Protein AF-E0MP09-F1 (afdb_monomer)

Mean predicted aligned error: 11.86 Å

Sequence (80 aa):
MIRTLALASITVLALTTAAAAGSTTLKKGGKSVSLWCNNSGCYTAEKLSFFKKGPQKRIGPGGAANFRAQKTKMKKAGWK

Radius of gyration: 19.47 Å; Cα contacts (8 Å, |Δi|>4): 128; chains: 1; bounding box: 68×24×36 Å

Foldseek 3Di:
DDPDDDDDDPPPPPPPPFDFLDWDWWDDPNKIKIWGFDQAAIWIWIDPDPPDIHDIDGPGHGTNVVSVVVVVVVVVVVID

Secondary structure (DSSP, 8-state):
------------------S---EEEEEETTEEEEEEE-SS-EEEEEE-SSS-EEEEEEEE--SHHHHHHHHHHHHHTT--

Solvent-accessible surface area (backbone atoms only — not comparable to full-atom values): 4775 Å² total; per-residue (Å²): 137,87,81,78,88,77,81,87,72,89,72,80,74,75,83,76,71,85,71,73,14,57,74,47,73,32,34,43,96,93,44,36,32,39,38,37,22,36,83,87,26,20,32,39,24,41,45,78,46,99,88,40,70,47,74,76,41,78,75,48,64,30,30,47,70,44,35,52,52,50,52,49,51,41,39,75,74,60,32,84

Structure (mmCIF, N/CA/C/O backbone):
data_AF-E0MP09-F1
#
_entry.id   AF-E0MP09-F1
#
loop_
_atom_site.group_PDB
_atom_site.id
_atom_site.type_symbol
_atom_site.label_atom_id
_atom_site.label_alt_id
_atom_site.label_comp_id
_atom_site.label_asym_id
_atom_site.label_entity_id
_atom_site.label_seq_id
_atom_site.pdbx_PDB_ins_code
_atom_site.Cartn_x
_atom_site.Cartn_y
_atom_site.Cartn_z
_atom_site.occupancy
_atom_site.B_iso_or_equiv
_atom_site.auth_seq_id
_atom_site.auth_comp_id
_atom_site.auth_asym_id
_atom_site.auth_atom_id
_atom_site.pdbx_PDB_model_num
ATOM 1 N N . MET A 1 1 ? 52.147 -1.478 -23.426 1.00 38.62 1 MET A N 1
ATOM 2 C CA . MET A 1 1 ? 51.911 -0.482 -22.356 1.00 38.62 1 MET A CA 1
ATOM 3 C C . MET A 1 1 ? 50.418 -0.448 -22.061 1.00 38.62 1 MET A C 1
ATOM 5 O O . MET A 1 1 ? 49.672 0.179 -22.800 1.00 38.62 1 MET A O 1
ATOM 9 N N . ILE A 1 2 ? 49.966 -1.209 -21.064 1.00 43.50 2 ILE A N 1
ATOM 10 C CA . ILE A 1 2 ? 48.542 -1.342 -20.726 1.00 43.50 2 ILE A CA 1
ATOM 11 C C . ILE A 1 2 ? 48.228 -0.263 -19.688 1.00 43.50 2 ILE A C 1
ATOM 13 O O . ILE A 1 2 ? 48.671 -0.347 -18.546 1.00 43.50 2 ILE A O 1
ATOM 17 N N . ARG A 1 3 ? 47.542 0.799 -20.121 1.00 44.47 3 ARG A N 1
ATOM 18 C CA . ARG A 1 3 ? 47.093 1.891 -19.254 1.00 44.47 3 ARG A CA 1
ATOM 19 C C . ARG A 1 3 ? 45.869 1.428 -18.468 1.00 44.47 3 ARG A C 1
ATOM 21 O O . ARG A 1 3 ? 44.780 1.301 -19.011 1.00 44.47 3 ARG A O 1
ATOM 28 N N . THR A 1 4 ? 46.137 1.131 -17.206 1.00 50.53 4 THR A N 1
ATOM 29 C CA . THR A 1 4 ? 45.277 1.176 -16.021 1.00 50.53 4 THR A CA 1
ATOM 30 C C . THR A 1 4 ? 43.816 1.564 -16.291 1.00 50.53 4 THR A C 1
ATOM 32 O O . THR A 1 4 ? 43.472 2.738 -16.425 1.00 50.53 4 THR A O 1
ATOM 35 N N . LEU A 1 5 ? 42.951 0.549 -16.327 1.00 52.78 5 LEU A N 1
ATOM 36 C CA . LEU A 1 5 ? 41.504 0.681 -16.187 1.00 52.78 5 LEU A CA 1
ATOM 37 C C . LEU A 1 5 ? 41.177 1.140 -14.761 1.00 52.78 5 LEU A C 1
ATOM 39 O O . LEU A 1 5 ? 41.348 0.376 -13.815 1.00 52.78 5 LEU A O 1
ATOM 43 N N . ALA A 1 6 ? 40.678 2.362 -14.602 1.00 52.31 6 ALA A N 1
ATOM 44 C CA . ALA A 1 6 ? 40.055 2.809 -13.358 1.00 52.31 6 ALA A CA 1
ATOM 45 C C . ALA A 1 6 ? 38.966 3.849 -13.655 1.00 52.31 6 ALA A C 1
ATOM 47 O O . ALA A 1 6 ? 39.066 5.011 -13.276 1.00 52.31 6 ALA A O 1
ATOM 48 N N . LEU A 1 7 ? 37.912 3.429 -14.357 1.00 51.62 7 LEU A N 1
ATOM 49 C CA . LEU A 1 7 ? 36.652 4.167 -14.371 1.00 51.62 7 LEU A CA 1
ATOM 50 C C . LEU A 1 7 ? 35.733 3.544 -13.329 1.00 51.62 7 LEU A C 1
ATOM 52 O O . LEU A 1 7 ? 35.025 2.568 -13.565 1.00 51.62 7 LEU A O 1
ATOM 56 N N . ALA A 1 8 ? 35.801 4.146 -12.145 1.00 55.69 8 ALA A N 1
ATOM 57 C CA . ALA A 1 8 ? 34.768 4.080 -11.138 1.00 55.69 8 ALA A CA 1
ATOM 58 C C . ALA A 1 8 ? 33.421 4.419 -11.789 1.00 55.69 8 ALA A C 1
ATOM 60 O O . ALA A 1 8 ? 33.194 5.526 -12.272 1.00 55.69 8 ALA A O 1
ATOM 61 N N . SER A 1 9 ? 32.517 3.455 -11.828 1.00 54.78 9 SER A N 1
ATOM 62 C CA . SER A 1 9 ? 31.115 3.692 -12.141 1.00 54.78 9 SER A CA 1
ATOM 63 C C . SER A 1 9 ? 30.316 2.751 -11.268 1.00 54.78 9 SER A C 1
ATOM 65 O O . SER A 1 9 ? 29.978 1.635 -11.650 1.00 54.78 9 SER A O 1
ATOM 67 N N . ILE A 1 10 ? 30.082 3.222 -10.043 1.00 59.16 10 ILE A N 1
ATOM 68 C CA . ILE A 1 10 ? 29.114 2.681 -9.097 1.00 59.16 10 ILE A CA 1
ATOM 69 C C . ILE A 1 10 ? 27.759 2.715 -9.805 1.00 59.16 10 ILE A C 1
ATOM 71 O O . ILE A 1 10 ? 27.023 3.697 -9.748 1.00 59.16 10 ILE A O 1
ATOM 75 N N . THR A 1 11 ? 27.435 1.650 -10.527 1.00 57.78 11 THR A N 1
ATOM 76 C CA . THR A 1 11 ? 26.080 1.428 -11.009 1.00 57.78 11 THR A CA 1
ATOM 77 C C . THR A 1 11 ? 25.358 0.740 -9.866 1.00 57.78 11 THR A C 1
ATOM 79 O O . THR A 1 11 ? 25.421 -0.475 -9.699 1.00 57.78 11 THR A O 1
ATOM 82 N N . VAL A 1 12 ? 24.708 1.552 -9.026 1.00 54.91 12 VAL A N 1
ATOM 83 C CA . VAL A 1 12 ? 23.651 1.090 -8.125 1.00 54.91 12 VAL A CA 1
ATOM 84 C C . VAL A 1 12 ? 22.563 0.516 -9.024 1.00 54.91 12 VAL A C 1
ATOM 86 O O . VAL A 1 12 ? 21.671 1.229 -9.485 1.00 54.91 12 VAL A O 1
ATOM 89 N N . LEU A 1 13 ? 22.681 -0.770 -9.347 1.00 46.06 13 LEU A N 1
ATOM 90 C CA . LEU A 1 13 ? 21.653 -1.488 -10.069 1.00 46.06 13 LEU A CA 1
ATOM 91 C C . LEU A 1 13 ? 20.478 -1.607 -9.104 1.00 46.06 13 LEU A C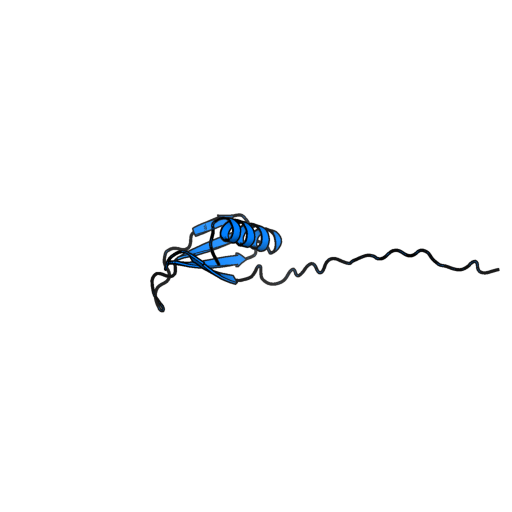 1
ATOM 93 O O . LEU A 1 13 ? 20.4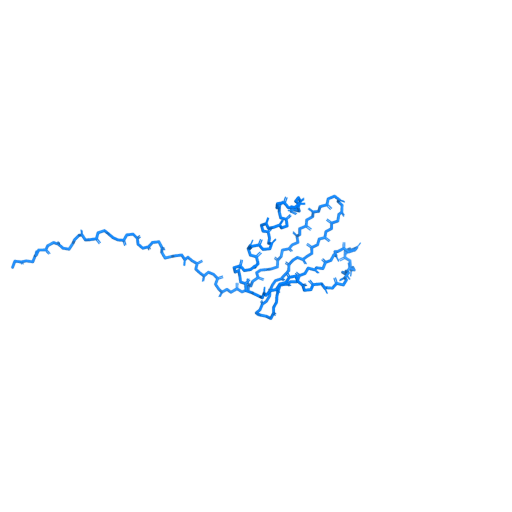61 -2.428 -8.187 1.00 46.06 13 LEU A O 1
ATOM 97 N N . ALA A 1 14 ? 19.535 -0.683 -9.272 1.00 50.56 14 ALA A N 1
ATOM 98 C CA . ALA A 1 14 ? 18.258 -0.679 -8.602 1.00 50.56 14 ALA A CA 1
ATOM 99 C C . ALA A 1 14 ? 17.681 -2.095 -8.666 1.00 50.56 14 ALA A C 1
ATOM 101 O O . ALA A 1 14 ? 17.379 -2.594 -9.751 1.00 50.56 14 ALA A O 1
ATOM 102 N N . LEU A 1 15 ? 17.536 -2.729 -7.497 1.00 43.59 15 LEU A N 1
ATOM 103 C CA . LEU A 1 15 ? 16.787 -3.968 -7.334 1.00 43.59 15 LEU A CA 1
ATOM 104 C C . LEU A 1 15 ? 15.345 -3.709 -7.790 1.00 43.59 15 LEU A C 1
ATOM 106 O O . LEU A 1 15 ? 14.459 -3.339 -7.009 1.00 43.59 15 LEU A O 1
ATOM 110 N N . THR A 1 16 ? 15.110 -3.898 -9.083 1.00 47.25 16 THR A N 1
ATOM 111 C CA . THR A 1 16 ? 13.792 -4.002 -9.686 1.00 47.25 16 THR A CA 1
ATOM 112 C C . THR A 1 16 ? 13.243 -5.360 -9.283 1.00 47.25 16 THR A C 1
ATOM 114 O O . THR A 1 16 ? 13.269 -6.341 -10.013 1.00 47.25 16 THR A O 1
ATOM 117 N N . THR A 1 17 ? 12.748 -5.418 -8.048 1.00 45.94 17 THR A N 1
ATOM 118 C CA . THR A 1 17 ? 11.921 -6.515 -7.544 1.00 45.94 17 THR A CA 1
ATOM 119 C C . THR A 1 17 ? 10.579 -6.488 -8.275 1.00 45.94 17 THR A C 1
ATOM 121 O O . THR A 1 17 ? 9.559 -6.018 -7.772 1.00 45.94 17 THR A O 1
ATOM 124 N N . ALA A 1 18 ? 10.607 -6.958 -9.518 1.00 48.81 18 ALA A N 1
ATOM 125 C CA . ALA A 1 18 ? 9.452 -7.360 -10.290 1.00 48.81 18 ALA A CA 1
ATOM 126 C C . ALA A 1 18 ? 9.089 -8.794 -9.890 1.00 48.81 18 ALA A C 1
ATOM 128 O O . ALA A 1 18 ? 9.448 -9.736 -10.577 1.00 48.81 18 ALA A O 1
ATOM 129 N N . ALA A 1 19 ? 8.409 -8.980 -8.759 1.00 47.50 19 ALA A N 1
ATOM 130 C CA . ALA A 1 19 ? 7.731 -10.242 -8.458 1.00 47.50 19 ALA A CA 1
ATOM 131 C C . ALA A 1 19 ? 6.751 -10.023 -7.301 1.00 47.50 19 ALA A C 1
ATOM 133 O O . ALA A 1 19 ? 7.162 -9.669 -6.202 1.00 47.50 19 ALA A O 1
ATOM 134 N N . ALA A 1 20 ? 5.456 -10.193 -7.585 1.00 45.62 20 ALA A N 1
ATOM 135 C CA . ALA A 1 20 ? 4.305 -9.866 -6.738 1.00 45.62 20 ALA A CA 1
ATOM 136 C C . ALA A 1 20 ? 4.239 -8.382 -6.322 1.00 45.62 20 ALA A C 1
ATOM 138 O O . ALA A 1 20 ? 4.920 -7.920 -5.410 1.00 45.62 20 ALA A O 1
ATOM 139 N N . ALA A 1 21 ? 3.370 -7.607 -6.976 1.00 57.78 21 ALA A N 1
ATOM 140 C CA . ALA A 1 21 ? 3.044 -6.257 -6.531 1.00 57.78 21 ALA A CA 1
ATOM 141 C C . ALA A 1 21 ? 2.335 -6.370 -5.164 1.00 57.78 21 ALA A C 1
ATOM 143 O O . ALA A 1 21 ? 1.141 -6.587 -5.113 1.00 57.78 21 ALA A O 1
ATOM 144 N N . GLY A 1 22 ? 3.103 -6.374 -4.072 1.00 68.62 22 GLY A N 1
ATOM 145 C CA . GLY A 1 22 ? 2.752 -7.012 -2.799 1.00 68.62 22 GLY A CA 1
ATOM 146 C C . GLY A 1 22 ? 1.327 -6.810 -2.270 1.00 68.62 22 GLY A C 1
ATOM 147 O O . GLY A 1 22 ? 0.610 -5.874 -2.608 1.00 68.62 22 GLY A O 1
ATOM 148 N N . SER A 1 23 ? 0.910 -7.693 -1.366 1.00 82.38 23 SER A N 1
ATOM 149 C CA . SER A 1 23 ? -0.268 -7.434 -0.538 1.00 82.38 23 SER A CA 1
ATOM 150 C C . SER A 1 23 ? 0.182 -6.897 0.817 1.00 82.38 23 SER A C 1
ATOM 152 O O . SER A 1 23 ? 1.142 -7.390 1.405 1.00 82.38 23 SER A O 1
ATOM 154 N N . THR A 1 24 ? -0.490 -5.872 1.319 1.00 86.00 24 THR A N 1
ATOM 155 C CA . THR A 1 24 ? -0.284 -5.344 2.664 1.00 86.00 24 THR A CA 1
ATOM 156 C C . THR A 1 24 ? -1.634 -5.023 3.271 1.00 86.00 24 THR A C 1
ATOM 158 O O . THR A 1 24 ? -2.536 -4.545 2.591 1.00 86.00 24 THR A O 1
ATOM 161 N N . THR A 1 25 ? -1.789 -5.265 4.566 1.00 87.25 25 THR A N 1
ATOM 162 C CA . THR A 1 25 ? -2.930 -4.724 5.308 1.00 87.25 25 THR A CA 1
ATOM 163 C C . THR A 1 25 ? -2.476 -3.452 6.001 1.00 87.25 25 THR A C 1
ATOM 165 O O . THR A 1 25 ? -1.401 -3.436 6.590 1.00 87.25 25 THR A O 1
ATOM 168 N N . LEU A 1 26 ? -3.265 -2.395 5.878 1.00 88.19 26 LEU A N 1
ATOM 169 C CA . LEU A 1 26 ? -3.051 -1.099 6.501 1.00 88.19 26 LEU A CA 1
ATOM 170 C C . LEU A 1 26 ? -4.207 -0.825 7.462 1.00 88.19 26 LEU A C 1
ATOM 172 O O . LEU A 1 26 ? -5.340 -1.232 7.201 1.00 88.19 26 LEU A O 1
ATOM 176 N N . LYS A 1 27 ? -3.947 -0.130 8.563 1.00 89.25 27 LYS A N 1
ATOM 177 C CA . LYS A 1 27 ? -4.942 0.183 9.590 1.00 89.25 27 LYS A CA 1
ATOM 178 C C . LYS A 1 27 ? -5.041 1.685 9.826 1.00 89.25 27 LYS A C 1
ATOM 180 O O . LYS A 1 27 ? -4.030 2.378 9.866 1.00 89.25 27 LYS A O 1
ATOM 185 N N . LYS A 1 28 ? -6.255 2.202 10.011 1.00 88.31 28 LYS A N 1
ATOM 186 C CA . LYS A 1 28 ? -6.508 3.606 10.361 1.00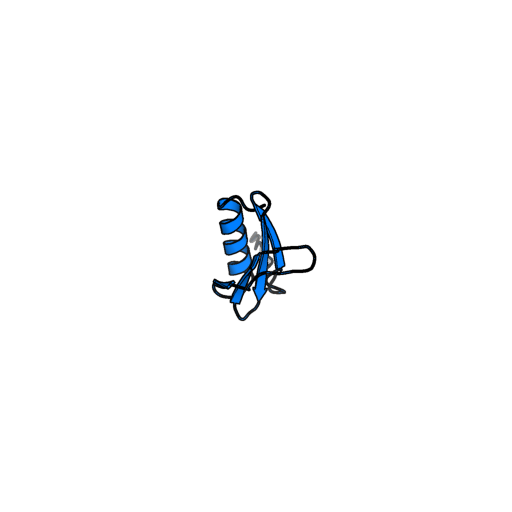 88.31 28 LY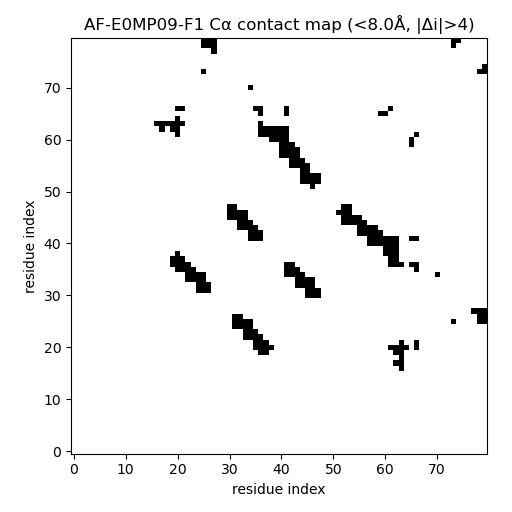S A CA 1
ATOM 187 C C . LYS A 1 28 ? -7.752 3.710 11.237 1.00 88.31 28 LYS A C 1
ATOM 189 O O . LYS A 1 28 ? -8.831 3.333 10.798 1.00 88.31 28 LYS A O 1
ATOM 194 N N . GLY A 1 29 ? -7.602 4.229 12.459 1.00 80.88 29 GLY A N 1
ATOM 195 C CA . GLY A 1 29 ? -8.730 4.551 13.348 1.00 80.88 29 GLY A CA 1
ATOM 196 C C . GLY A 1 29 ? -9.727 3.402 13.545 1.00 80.88 29 GLY A C 1
ATOM 197 O O . GLY A 1 29 ? -10.916 3.586 13.320 1.00 80.88 29 GLY A O 1
ATO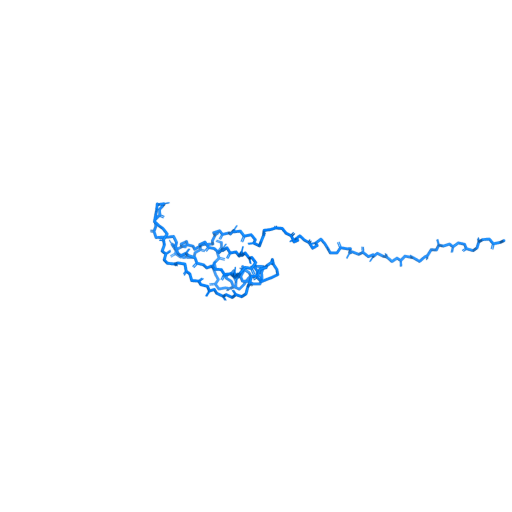M 198 N N . GLY A 1 30 ? -9.242 2.197 13.863 1.00 81.56 30 GLY A N 1
ATOM 199 C CA . GLY A 1 30 ? -10.083 1.001 14.043 1.00 81.56 30 GLY A CA 1
ATOM 200 C C . GLY A 1 30 ? -10.475 0.274 12.749 1.00 81.56 30 GLY A C 1
ATOM 201 O O . GLY A 1 30 ? -10.892 -0.879 12.803 1.00 81.56 30 GLY A O 1
ATOM 202 N N . LYS A 1 31 ? -10.265 0.881 11.575 1.00 84.62 31 LYS A N 1
ATOM 203 C CA . LYS A 1 31 ? -10.495 0.239 10.274 1.00 84.62 31 LYS A CA 1
ATOM 204 C C . LYS A 1 31 ? -9.237 -0.454 9.779 1.00 84.62 31 LYS A C 1
ATOM 206 O O . LYS A 1 31 ? -8.134 0.070 9.922 1.00 84.62 31 LYS A O 1
ATOM 211 N N . SER A 1 32 ? -9.402 -1.619 9.165 1.00 88.25 32 SER A N 1
ATOM 212 C CA . SER A 1 32 ? -8.326 -2.345 8.486 1.00 88.25 32 SER A CA 1
ATOM 213 C C . SER A 1 32 ? -8.657 -2.441 7.003 1.00 88.25 32 SER A C 1
ATOM 215 O O . SER A 1 32 ? -9.796 -2.710 6.652 1.00 88.25 32 SER A O 1
ATOM 217 N N . VAL A 1 33 ? -7.685 -2.256 6.121 1.00 89.12 33 VAL A N 1
ATOM 218 C CA . VAL A 1 33 ? -7.859 -2.380 4.671 1.00 89.12 33 VAL A CA 1
ATOM 219 C C . VAL A 1 33 ? -6.705 -3.179 4.091 1.00 89.12 33 VAL A C 1
ATOM 221 O O . VAL A 1 33 ? -5.546 -2.937 4.406 1.00 89.12 33 VAL A O 1
ATOM 224 N N . SER A 1 34 ? -7.000 -4.158 3.249 1.00 89.19 34 SER A N 1
ATOM 225 C CA . SER A 1 34 ? -5.991 -4.897 2.500 1.00 89.19 34 SER A CA 1
ATOM 226 C C . SER A 1 34 ? -5.772 -4.214 1.156 1.00 89.19 34 SER A C 1
ATOM 228 O O . SER A 1 34 ? -6.684 -4.183 0.340 1.00 89.19 34 SER A O 1
ATOM 230 N N . LEU A 1 35 ? -4.576 -3.675 0.941 1.00 89.25 35 LEU A N 1
ATOM 231 C CA . LEU A 1 35 ? -4.072 -3.200 -0.343 1.00 89.25 35 LEU A CA 1
ATOM 232 C C . LEU A 1 35 ? -3.337 -4.357 -1.022 1.00 89.25 35 LEU A C 1
ATOM 234 O O . LEU A 1 35 ? -2.366 -4.867 -0.470 1.00 89.25 35 LEU A O 1
ATOM 238 N N . TRP A 1 36 ? -3.758 -4.752 -2.215 1.00 88.62 36 TRP A N 1
ATOM 239 C CA . TRP A 1 36 ? -3.019 -5.703 -3.043 1.00 88.62 36 TRP A CA 1
ATOM 240 C C . TRP A 1 36 ? -2.904 -5.161 -4.458 1.00 88.62 36 TRP A C 1
ATOM 242 O O . TRP A 1 36 ? -3.808 -4.485 -4.946 1.00 88.62 36 TRP A O 1
ATOM 252 N N . CYS A 1 37 ? -1.804 -5.472 -5.129 1.00 89.75 37 CYS A N 1
ATOM 253 C CA . CYS A 1 37 ? -1.675 -5.201 -6.546 1.00 89.75 37 CYS A CA 1
ATOM 254 C C . CYS A 1 37 ? -1.328 -6.490 -7.294 1.00 89.75 37 CYS A C 1
ATOM 256 O O . CYS A 1 37 ? -0.723 -7.424 -6.781 1.00 89.75 37 CYS A O 1
ATOM 258 N N . ASN A 1 38 ? -1.739 -6.576 -8.542 1.00 85.75 38 ASN A N 1
ATOM 259 C CA . ASN A 1 38 ? -1.284 -7.607 -9.464 1.00 85.75 38 ASN A CA 1
ATOM 260 C C . ASN A 1 38 ? -0.953 -6.939 -10.798 1.00 85.75 38 ASN A C 1
ATOM 262 O O . ASN A 1 38 ? -0.838 -5.714 -10.856 1.00 85.75 38 ASN A O 1
ATOM 266 N N . ASN A 1 39 ? -0.758 -7.720 -11.859 1.00 82.12 39 ASN A N 1
ATOM 267 C CA . ASN A 1 39 ? -0.490 -7.150 -13.178 1.00 82.12 39 ASN A CA 1
ATOM 268 C C . ASN A 1 39 ? -1.725 -6.436 -13.766 1.00 82.12 39 ASN A C 1
ATOM 270 O O . ASN A 1 39 ? -1.593 -5.479 -14.517 1.00 82.12 39 ASN A O 1
ATOM 274 N N . SER A 1 40 ? -2.930 -6.854 -13.370 1.00 83.12 40 SER A N 1
ATOM 275 C CA . SER A 1 40 ? -4.205 -6.312 -13.857 1.00 83.12 40 SER A CA 1
ATOM 276 C C . SER A 1 40 ? -4.623 -5.003 -13.174 1.00 83.12 40 SER A C 1
ATOM 278 O O . SER A 1 40 ? -5.381 -4.219 -13.741 1.00 83.12 40 SER A O 1
ATOM 280 N N . GLY A 1 41 ? -4.180 -4.751 -11.941 1.00 88.12 41 GLY A N 1
ATOM 281 C CA . GLY A 1 41 ? -4.615 -3.586 -11.176 1.00 88.12 41 GLY A CA 1
ATOM 282 C C . GLY A 1 41 ? -4.120 -3.563 -9.735 1.00 88.12 41 GLY A C 1
ATOM 283 O O . GLY A 1 41 ? -3.671 -4.568 -9.188 1.00 88.12 41 GLY A O 1
ATOM 284 N N . CYS A 1 42 ? -4.236 -2.397 -9.112 1.00 89.19 42 CYS A N 1
ATOM 285 C CA . CYS A 1 42 ? -4.140 -2.229 -7.669 1.00 89.19 42 CYS A CA 1
ATOM 286 C C . CYS A 1 42 ? -5.536 -2.112 -7.071 1.00 89.19 42 CYS A C 1
ATOM 288 O O . CYS A 1 42 ? -6.398 -1.418 -7.615 1.00 89.19 42 CYS A O 1
ATOM 290 N N . TYR A 1 43 ? -5.740 -2.740 -5.923 1.00 90.75 43 TYR A N 1
ATOM 291 C CA . TYR A 1 43 ? -7.042 -2.899 -5.306 1.00 90.75 43 TYR A CA 1
ATOM 292 C C . TYR A 1 43 ? -6.953 -2.772 -3.788 1.00 90.75 43 TYR A C 1
ATOM 294 O O . TYR A 1 43 ? -5.955 -3.143 -3.170 1.00 90.75 43 TYR A O 1
ATOM 302 N N . THR A 1 44 ? -8.029 -2.291 -3.176 1.00 90.00 44 THR A N 1
ATOM 303 C CA . THR A 1 44 ? -8.183 -2.220 -1.722 1.00 90.00 44 THR A CA 1
ATOM 304 C C . THR A 1 44 ? -9.490 -2.848 -1.282 1.00 90.00 44 THR A C 1
ATOM 306 O O . THR A 1 44 ? -10.522 -2.594 -1.898 1.00 90.00 44 THR A O 1
ATOM 309 N N . ALA A 1 45 ? -9.468 -3.607 -0.194 1.00 89.69 45 ALA A N 1
ATOM 310 C CA . ALA A 1 45 ? -10.658 -4.195 0.410 1.00 89.69 45 ALA A CA 1
ATOM 311 C C . ALA A 1 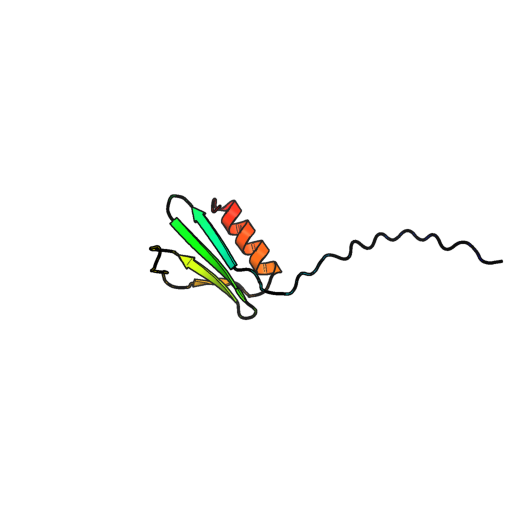45 ? -10.673 -3.914 1.911 1.00 89.69 45 ALA A C 1
ATOM 313 O O . ALA A 1 45 ? -9.702 -4.225 2.601 1.00 89.69 45 ALA A O 1
ATOM 314 N N . GLU A 1 46 ? -11.750 -3.326 2.426 1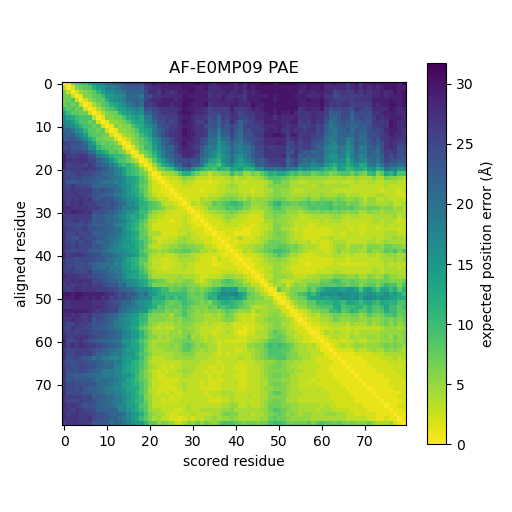.00 86.81 46 GLU A N 1
ATOM 315 C CA . GLU A 1 46 ? -11.895 -3.113 3.868 1.00 86.81 46 GLU A CA 1
ATOM 316 C C . GLU A 1 46 ? -12.079 -4.468 4.571 1.00 86.81 46 GLU A C 1
ATOM 318 O O . GLU A 1 46 ? -12.809 -5.336 4.104 1.00 86.81 46 GLU A O 1
ATOM 323 N N . LYS A 1 47 ? -11.394 -4.693 5.687 1.00 81.88 47 LYS A N 1
ATOM 324 C CA . LYS A 1 47 ? -11.634 -5.825 6.580 1.00 81.88 47 LYS A CA 1
ATOM 325 C C . LYS A 1 47 ? -12.716 -5.404 7.567 1.00 81.88 47 LYS A C 1
ATOM 327 O O . LYS A 1 47 ? -12.440 -4.645 8.490 1.00 81.88 47 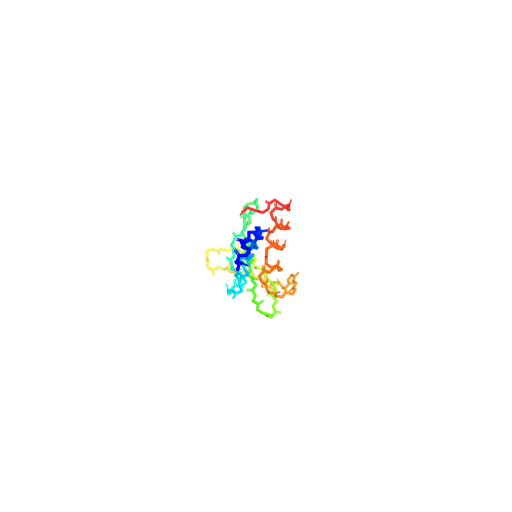LYS A O 1
ATOM 332 N N . LEU A 1 48 ? -13.925 -5.917 7.347 1.00 77.38 48 LEU A N 1
ATOM 333 C CA . LEU A 1 48 ? -15.083 -5.693 8.213 1.00 77.38 48 LEU A CA 1
ATOM 334 C C . LEU A 1 48 ? -15.013 -6.577 9.468 1.00 77.38 48 LEU A C 1
ATOM 336 O O . LEU A 1 48 ? -15.445 -6.171 10.538 1.00 77.38 48 LEU A O 1
ATOM 340 N N . SER A 1 49 ? -14.454 -7.786 9.351 1.00 73.38 49 SER A N 1
ATOM 341 C CA . SER A 1 49 ? -14.224 -8.706 10.472 1.00 73.38 49 SER A CA 1
ATOM 342 C C . SER A 1 49 ? -13.078 -9.681 10.153 1.00 73.38 49 SER A C 1
ATOM 344 O O . SER A 1 49 ? -12.570 -9.698 9.029 1.00 73.38 49 SER A O 1
ATOM 346 N N . PHE A 1 50 ? -12.672 -10.517 11.115 1.00 62.62 50 PHE A N 1
ATOM 347 C CA . PHE A 1 50 ? -11.632 -11.544 10.927 1.00 62.62 50 PHE A CA 1
ATOM 348 C C . PHE A 1 50 ? -11.944 -12.484 9.750 1.00 62.62 50 PHE A C 1
ATOM 350 O O . PHE A 1 50 ? -11.039 -12.853 9.003 1.00 62.62 50 PHE A O 1
ATOM 357 N N . PHE A 1 51 ? -13.231 -12.782 9.540 1.00 69.69 51 PHE A N 1
ATOM 358 C CA . PHE A 1 51 ? -13.720 -13.679 8.488 1.00 69.69 51 PHE A CA 1
ATOM 359 C C . PHE A 1 51 ? -14.385 -12.961 7.305 1.00 69.69 51 PHE A C 1
ATOM 361 O O . PHE A 1 51 ? -14.585 -13.572 6.259 1.00 69.69 51 PHE A O 1
ATOM 368 N N . LYS A 1 52 ? -14.719 -11.668 7.430 1.00 74.25 52 LYS A N 1
ATOM 369 C CA . LYS A 1 52 ? -15.438 -10.916 6.388 1.00 74.25 52 LYS A CA 1
ATOM 370 C C . LYS A 1 52 ? -14.583 -9.792 5.817 1.00 74.25 52 LYS A C 1
ATOM 372 O O . LYS A 1 52 ? -14.213 -8.844 6.513 1.00 74.25 52 LYS A O 1
ATOM 377 N N . LYS A 1 53 ? -14.314 -9.888 4.516 1.00 77.38 53 LYS A N 1
ATOM 378 C CA . LYS A 1 53 ? -13.768 -8.796 3.708 1.00 77.38 53 LYS A CA 1
ATOM 379 C C . LYS A 1 53 ? -14.925 -8.079 3.019 1.00 77.38 53 LYS A C 1
ATOM 381 O O . LYS A 1 53 ? -15.843 -8.720 2.518 1.00 77.38 53 LYS A O 1
ATOM 386 N N . GLY A 1 54 ? -14.875 -6.758 3.035 1.00 79.75 54 GLY A N 1
ATOM 387 C CA . GLY A 1 54 ? -15.755 -5.897 2.270 1.00 79.75 54 GLY A CA 1
ATOM 388 C C . GLY A 1 54 ? -15.434 -5.933 0.773 1.00 79.75 54 GLY A C 1
ATOM 389 O O . GLY A 1 54 ? -14.518 -6.644 0.338 1.00 79.75 54 GLY A O 1
ATOM 390 N N . PRO A 1 55 ? -16.179 -5.152 -0.023 1.00 81.06 55 PRO A N 1
ATOM 391 C CA . PRO A 1 55 ? -16.024 -5.121 -1.468 1.00 81.06 55 PRO A CA 1
ATOM 392 C C . PRO A 1 55 ? -14.614 -4.675 -1.866 1.00 81.06 55 PRO A C 1
ATOM 394 O O . PRO A 1 55 ? -14.041 -3.738 -1.302 1.00 81.06 55 PRO A O 1
ATOM 397 N N . GLN A 1 56 ? -14.056 -5.362 -2.860 1.00 86.50 56 GLN A N 1
ATOM 398 C CA . GLN A 1 56 ? -12.775 -5.007 -3.453 1.00 86.50 56 GLN A CA 1
ATOM 399 C C . GLN A 1 56 ? -12.968 -3.807 -4.379 1.00 86.50 56 GLN A C 1
ATOM 401 O O . GLN A 1 56 ? -13.784 -3.842 -5.296 1.00 86.50 56 GLN A O 1
ATOM 406 N N . LYS A 1 57 ? -12.192 -2.745 -4.165 1.00 88.06 57 LYS A N 1
ATOM 407 C CA . LYS A 1 57 ? -12.214 -1.546 -5.001 1.00 88.06 57 LYS A CA 1
ATOM 408 C C . LYS A 1 57 ? -10.901 -1.414 -5.746 1.00 88.06 57 LYS A C 1
ATOM 410 O O . LYS A 1 57 ? -9.846 -1.343 -5.120 1.00 88.06 57 LYS A O 1
ATOM 415 N N . ARG A 1 58 ? -10.957 -1.353 -7.076 1.00 90.06 58 ARG A N 1
ATOM 416 C CA . ARG A 1 58 ? -9.790 -1.026 -7.899 1.00 90.06 58 ARG A CA 1
ATOM 417 C C . ARG A 1 58 ? -9.435 0.444 -7.684 1.00 90.06 58 ARG A C 1
ATOM 419 O O . ARG A 1 58 ? -10.278 1.318 -7.854 1.00 90.06 58 ARG A O 1
ATOM 426 N N . ILE A 1 59 ? -8.194 0.704 -7.294 1.00 88.88 59 ILE A N 1
ATOM 427 C CA . ILE A 1 59 ? -7.684 2.048 -6.990 1.00 88.88 59 ILE A CA 1
ATOM 428 C C . ILE A 1 59 ? -6.665 2.546 -8.016 1.00 88.88 59 ILE A C 1
ATOM 430 O O . ILE A 1 59 ? -6.246 3.700 -7.952 1.00 88.88 59 ILE A O 1
ATOM 434 N N . GLY A 1 60 ? -6.231 1.690 -8.943 1.00 87.56 60 GLY A N 1
ATOM 435 C CA . GLY A 1 60 ? -5.289 2.099 -9.974 1.00 87.56 60 GLY A CA 1
ATOM 436 C C . GLY A 1 60 ? -4.750 0.965 -10.844 1.00 87.56 60 GLY A C 1
ATOM 437 O O . GLY A 1 60 ? -5.207 -0.180 -10.735 1.00 87.56 60 GLY A O 1
ATOM 438 N N . PRO A 1 61 ? -3.791 1.294 -11.725 1.00 87.12 61 PRO A N 1
ATOM 439 C CA . PRO A 1 61 ? -3.059 0.320 -12.524 1.00 87.12 61 PRO A CA 1
ATOM 440 C C . PRO A 1 61 ? -2.206 -0.602 -11.649 1.00 87.12 61 PRO A C 1
ATOM 442 O O . PRO A 1 61 ? -1.851 -0.268 -10.519 1.00 87.12 61 PRO A O 1
ATOM 445 N N . GLY A 1 62 ? -1.923 -1.786 -12.186 1.00 86.88 62 GLY A N 1
ATOM 446 C CA . GLY A 1 62 ? -1.155 -2.830 -11.525 1.00 86.88 62 GLY A CA 1
ATOM 447 C C . GLY A 1 62 ? 0.341 -2.535 -11.429 1.00 86.88 62 GLY A C 1
ATOM 448 O O . GLY A 1 62 ? 0.832 -1.512 -11.903 1.00 86.88 62 GLY A O 1
ATOM 449 N N . GLY A 1 63 ? 1.079 -3.460 -10.822 1.00 82.50 63 GLY A N 1
ATOM 450 C CA . GLY A 1 63 ? 2.542 -3.425 -10.780 1.00 82.50 63 GLY A CA 1
ATOM 451 C C . GLY A 1 63 ? 3.156 -2.871 -9.489 1.00 82.50 63 GLY A C 1
ATOM 452 O O . GLY A 1 63 ? 2.530 -2.166 -8.694 1.00 82.50 63 GLY A O 1
ATOM 453 N N . ALA A 1 64 ? 4.423 -3.226 -9.265 1.00 81.19 64 ALA A N 1
ATOM 454 C CA . ALA A 1 64 ? 5.126 -2.976 -8.006 1.00 81.19 64 ALA A CA 1
ATOM 455 C C . ALA A 1 64 ? 5.379 -1.481 -7.732 1.00 81.19 64 ALA A C 1
ATOM 457 O O . ALA A 1 64 ? 5.282 -1.039 -6.585 1.00 81.19 64 ALA A O 1
ATOM 458 N N . ALA A 1 65 ? 5.656 -0.687 -8.771 1.00 83.94 65 ALA A N 1
ATOM 459 C CA . ALA A 1 65 ? 5.818 0.763 -8.646 1.00 83.94 65 ALA A CA 1
ATOM 460 C C . ALA A 1 65 ? 4.520 1.431 -8.160 1.00 83.94 65 ALA A C 1
ATOM 462 O O . ALA A 1 65 ? 4.534 2.200 -7.197 1.00 83.94 65 ALA A O 1
ATOM 463 N N . ASN A 1 66 ? 3.384 1.047 -8.752 1.00 85.44 66 ASN A N 1
ATOM 464 C CA . ASN A 1 66 ? 2.064 1.528 -8.352 1.00 85.44 66 ASN A CA 1
ATOM 465 C C . ASN A 1 66 ? 1.688 1.062 -6.943 1.00 85.44 66 ASN A C 1
ATOM 467 O O . ASN A 1 66 ? 1.174 1.859 -6.162 1.00 85.44 66 ASN A O 1
ATOM 471 N N . PHE A 1 67 ? 2.021 -0.175 -6.562 1.00 86.62 67 PHE A N 1
ATOM 472 C CA . PHE A 1 67 ? 1.838 -0.644 -5.187 1.00 86.62 67 PHE A CA 1
ATOM 473 C C . PHE A 1 67 ? 2.570 0.239 -4.172 1.00 86.62 67 PHE A C 1
ATOM 475 O O . PHE A 1 67 ? 1.977 0.666 -3.182 1.00 86.62 67 PHE A O 1
ATOM 482 N N . ARG A 1 68 ? 3.848 0.558 -4.418 1.00 86.38 68 ARG A N 1
ATOM 483 C CA . ARG A 1 68 ? 4.636 1.434 -3.536 1.00 86.38 68 ARG A CA 1
ATOM 484 C C . ARG A 1 68 ? 4.042 2.840 -3.477 1.00 86.38 68 ARG A C 1
ATOM 486 O O . ARG A 1 68 ? 3.898 3.383 -2.384 1.00 86.38 68 ARG A O 1
ATOM 493 N N . ALA A 1 69 ? 3.646 3.400 -4.620 1.00 88.62 69 ALA A N 1
ATOM 494 C CA . ALA A 1 69 ? 3.005 4.709 -4.686 1.00 88.62 69 ALA A CA 1
ATOM 495 C C . ALA A 1 69 ? 1.690 4.739 -3.888 1.00 88.62 69 ALA A C 1
ATOM 497 O O . ALA A 1 69 ? 1.491 5.627 -3.058 1.00 88.62 69 ALA A O 1
ATOM 498 N N . GLN A 1 70 ? 0.830 3.732 -4.064 1.00 88.88 70 GLN A N 1
ATOM 499 C CA . GLN A 1 70 ? -0.442 3.616 -3.348 1.00 88.88 70 GLN A CA 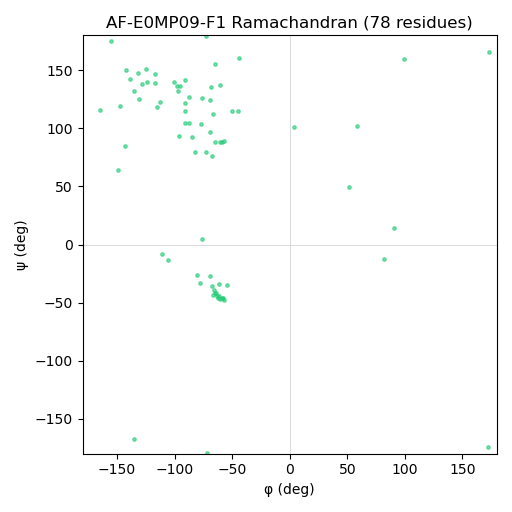1
ATOM 500 C C . GLN A 1 70 ? -0.234 3.378 -1.853 1.00 88.88 70 GLN A C 1
ATOM 502 O O . GLN A 1 70 ? -0.849 4.056 -1.035 1.00 88.88 70 GLN A O 1
ATOM 507 N N . LYS A 1 71 ? 0.698 2.499 -1.469 1.00 88.25 71 LYS A N 1
ATOM 508 C CA . LYS A 1 71 ? 1.070 2.282 -0.065 1.00 88.25 71 LYS A CA 1
ATOM 509 C C . LYS A 1 71 ? 1.543 3.582 0.585 1.00 88.25 71 LYS A C 1
ATOM 511 O O . LYS A 1 71 ? 1.094 3.913 1.677 1.00 88.25 71 LYS A O 1
ATOM 516 N N . THR A 1 72 ? 2.402 4.347 -0.087 1.00 90.06 72 THR A N 1
ATOM 517 C CA . THR A 1 72 ? 2.867 5.655 0.396 1.00 90.06 72 THR A CA 1
ATOM 518 C C . THR A 1 72 ? 1.724 6.662 0.488 1.00 90.06 72 THR A C 1
ATOM 520 O O . THR A 1 72 ? 1.629 7.377 1.482 1.00 90.06 72 THR A O 1
ATOM 523 N N . LYS A 1 73 ? 0.817 6.698 -0.494 1.00 89.31 73 LYS A N 1
ATOM 524 C CA . LYS A 1 73 ? -0.368 7.567 -0.475 1.00 89.31 73 LYS A CA 1
ATOM 525 C C . LYS A 1 73 ? -1.281 7.244 0.709 1.00 89.31 73 LYS A C 1
ATOM 527 O O . LYS A 1 73 ? -1.698 8.151 1.424 1.00 89.31 73 LYS A O 1
ATOM 532 N N . MET A 1 74 ? -1.528 5.962 0.971 1.00 89.00 74 MET A N 1
ATOM 533 C CA . MET A 1 74 ? -2.307 5.514 2.127 1.00 89.00 74 MET A CA 1
ATOM 534 C C . MET A 1 74 ? -1.597 5.843 3.446 1.00 89.00 74 MET A C 1
ATOM 536 O O . MET A 1 74 ? -2.232 6.371 4.355 1.00 89.00 74 MET A O 1
ATOM 540 N N . LYS A 1 75 ? -0.276 5.653 3.531 1.00 88.75 75 LYS A N 1
ATOM 541 C CA . LYS A 1 75 ? 0.518 6.086 4.692 1.00 88.75 75 LYS A CA 1
ATOM 542 C C . LYS A 1 75 ? 0.425 7.585 4.956 1.00 88.75 75 LYS A C 1
ATOM 544 O O . LYS A 1 75 ? 0.166 7.978 6.089 1.00 88.75 75 LYS A O 1
ATOM 549 N N . LYS A 1 76 ? 0.548 8.418 3.917 1.00 90.69 76 LYS A N 1
ATOM 550 C CA . LYS A 1 76 ? 0.357 9.877 4.014 1.00 90.69 76 LYS A CA 1
ATOM 551 C C . LYS A 1 76 ? -1.059 10.246 4.461 1.00 90.69 76 LYS A C 1
ATOM 553 O O . LYS A 1 76 ? -1.234 11.193 5.212 1.00 90.69 76 LYS A O 1
ATOM 558 N N . ALA A 1 77 ? -2.059 9.462 4.064 1.00 87.19 77 ALA A N 1
ATOM 559 C CA . ALA A 1 77 ? -3.434 9.609 4.530 1.00 87.19 77 ALA A CA 1
ATOM 560 C C . ALA A 1 77 ? -3.668 9.068 5.959 1.00 87.19 77 ALA A C 1
ATOM 562 O O . ALA A 1 77 ? -4.812 9.051 6.415 1.00 87.19 77 ALA A O 1
ATOM 563 N N . GLY A 1 78 ? -2.627 8.616 6.668 1.00 88.81 78 GLY A N 1
ATOM 564 C CA . GLY A 1 78 ? -2.691 8.163 8.060 1.00 88.81 78 GLY A CA 1
ATOM 565 C C . GLY A 1 78 ? -2.964 6.670 8.250 1.00 88.81 78 GLY A C 1
ATOM 566 O O . GLY A 1 78 ? -3.304 6.259 9.357 1.00 88.81 78 GLY A O 1
ATOM 567 N N . TRP A 1 79 ? -2.843 5.856 7.199 1.00 87.69 79 TRP A N 1
ATOM 568 C CA . TRP A 1 79 ? -2.964 4.400 7.291 1.00 87.69 79 TRP A CA 1
ATOM 569 C C . TRP A 1 79 ? -1.612 3.753 7.626 1.00 87.69 79 TRP A C 1
ATOM 571 O O . TRP A 1 79 ? -0.629 3.997 6.931 1.00 87.69 79 TRP A O 1
ATOM 581 N N . LYS A 1 80 ? -1.546 2.924 8.668 1.00 83.38 80 LYS A N 1
ATOM 582 C CA . LYS A 1 80 ? -0.307 2.310 9.172 1.00 83.38 80 LYS A CA 1
ATOM 583 C C . LYS A 1 80 ? -0.244 0.814 8.903 1.00 83.38 80 LYS A C 1
ATOM 585 O O . LYS A 1 80 ? -1.277 0.138 9.105 1.00 83.38 80 LYS A O 1
#

pLDDT: mean 75.81, std 16.44, range [38.62, 90.75]

Nearest PDB structures (foldseek):
  3ge2-assembly1_A-2  TM=6.682E-01  e=1.421E+00  Streptococcus pneumoniae TIGR4